Protein AF-A0A929EUH4-F1 (afdb_monomer_lite)

Secondary structure (DSSP, 8-state):
-TTHHHHHHHHHHHH-TTTSTT-HHHHHHHHHHHHHHHHHHSHHHHHHHHHHHHHHHHHHHTT--HHHHHHHHHHTTS----B-TTS-B---HHHHHHHHHHHIIIIIS---HHHHHHHHHHHHHHHHHHHHHHHHHHHHHHHHHHHHHHHHHHHHHHHHHH-

Sequence (163 aa):
MKYIKKAYRKLARKYHPDINPGNSKSAEKFQDINEAHEVLSDPEKSKQYDLLGSQLQQYQRSGGKPEEFILQCEREELIKSRIMLNGVKDLCCEDVSKLKLIRYLHEDMGLDLGAVDFVLWYRERLKMMKRQIDEMERRLRQTEQEHQAEVVALCRHLQQREG

Radius of gyration: 23.5 Å; chains: 1; bounding box: 58×35×71 Å

Foldseek 3Di:
DVVLVVVLVVLLVVLPCVVVPPPPVSVVSNVLSVVLSVQVVDPVSVVLLVVLVVVLVVCVVVVHDSLVSVVVCVVVVSDDFDQDPVRDTDSPNVSNVLSVQLCCCCPVVVDDPVVSVVVVVVVVVVVVVVVVVVVVVVVVVVVVVVVVVVVVVVVVVVVVVVD

Structure (mmCIF, N/CA/C/O backbone):
data_AF-A0A929EUH4-F1
#
_entry.id   AF-A0A929EUH4-F1
#
loop_
_atom_site.group_PDB
_atom_site.id
_atom_site.type_symbol
_atom_site.label_atom_id
_atom_site.label_alt_id
_atom_site.label_comp_id
_atom_site.label_asym_id
_atom_site.label_entity_id
_atom_site.label_seq_id
_atom_site.pdbx_PDB_ins_code
_atom_site.Cartn_x
_atom_site.Cartn_y
_atom_site.Cartn_z
_atom_site.occupancy
_atom_site.B_iso_or_equiv
_atom_site.auth_seq_id
_atom_site.auth_comp_id
_atom_site.auth_asym_id
_atom_site.auth_atom_id
_atom_site.pdbx_PDB_model_num
ATOM 1 N N . MET A 1 1 ? 10.097 4.872 -18.986 1.00 55.97 1 MET A N 1
ATOM 2 C CA . MET A 1 1 ? 10.721 3.519 -19.189 1.00 55.97 1 MET A CA 1
ATOM 3 C C . MET A 1 1 ? 12.103 3.315 -18.541 1.00 55.97 1 MET A C 1
ATOM 5 O O . MET A 1 1 ? 12.271 2.340 -17.812 1.00 55.97 1 MET A O 1
ATOM 9 N N . LYS A 1 2 ? 13.115 4.180 -18.769 1.00 61.16 2 LYS A N 1
ATOM 10 C CA . LYS A 1 2 ? 14.474 4.024 -18.177 1.00 61.16 2 LYS A CA 1
ATOM 11 C C . LYS A 1 2 ? 14.472 3.928 -16.636 1.00 61.16 2 LYS A C 1
ATOM 13 O O . LYS A 1 2 ? 15.316 3.235 -16.067 1.00 61.16 2 LYS A O 1
ATOM 18 N N . TYR A 1 3 ? 13.510 4.574 -15.979 1.00 61.44 3 TYR A N 1
ATOM 19 C CA . TYR A 1 3 ? 13.429 4.687 -14.521 1.00 61.44 3 TYR A CA 1
ATOM 20 C C . TYR A 1 3 ? 12.705 3.520 -13.841 1.00 61.44 3 TYR A C 1
ATOM 22 O O . TYR A 1 3 ? 13.167 3.083 -12.794 1.00 61.44 3 TYR A O 1
ATOM 30 N N . ILE A 1 4 ? 11.686 2.919 -14.470 1.00 65.12 4 ILE A N 1
ATOM 31 C CA . ILE A 1 4 ? 11.039 1.680 -13.984 1.00 65.12 4 ILE A CA 1
ATOM 32 C C . ILE A 1 4 ? 12.081 0.564 -13.875 1.00 65.12 4 ILE A C 1
ATOM 34 O O . ILE A 1 4 ? 12.225 -0.060 -12.830 1.00 65.12 4 ILE A O 1
ATOM 38 N N . LYS A 1 5 ? 12.926 0.414 -14.902 1.00 74.19 5 LYS A N 1
ATOM 39 C CA . LYS A 1 5 ? 14.064 -0.517 -14.882 1.00 74.19 5 LYS A CA 1
ATOM 40 C C . LYS A 1 5 ? 15.089 -0.186 -13.788 1.00 74.19 5 LYS A C 1
ATOM 42 O O . LYS A 1 5 ? 15.821 -1.071 -13.353 1.00 74.19 5 LYS A O 1
ATOM 47 N N . LYS A 1 6 ? 15.221 1.079 -13.373 1.00 74.12 6 LYS A N 1
ATOM 48 C CA . LYS A 1 6 ? 16.147 1.506 -12.304 1.00 74.12 6 LYS A CA 1
ATOM 49 C C . LYS A 1 6 ? 15.557 1.235 -10.915 1.00 74.12 6 LYS A C 1
ATOM 51 O O . LYS A 1 6 ? 16.260 0.684 -10.073 1.00 74.12 6 LYS A O 1
ATOM 56 N N . ALA A 1 7 ? 14.281 1.556 -10.708 1.00 70.50 7 ALA A N 1
ATOM 57 C CA . ALA A 1 7 ? 13.535 1.250 -9.489 1.00 70.50 7 ALA A CA 1
ATOM 58 C C . ALA A 1 7 ? 13.435 -0.266 -9.267 1.00 70.50 7 ALA A C 1
ATOM 60 O O . ALA A 1 7 ? 13.800 -0.744 -8.194 1.00 70.50 7 ALA A O 1
ATOM 61 N N . TYR A 1 8 ? 13.083 -1.020 -10.315 1.00 76.88 8 TYR A N 1
ATOM 62 C CA . TYR A 1 8 ? 13.111 -2.482 -10.330 1.00 76.88 8 TYR A CA 1
ATOM 63 C C . TYR A 1 8 ? 14.471 -3.016 -9.885 1.00 76.88 8 TYR A C 1
ATOM 65 O O . TYR A 1 8 ? 14.548 -3.730 -8.897 1.00 76.88 8 TYR A O 1
ATOM 73 N N . ARG A 1 9 ? 15.572 -2.595 -10.524 1.00 80.62 9 ARG A N 1
ATOM 74 C CA . ARG A 1 9 ? 16.925 -3.056 -10.159 1.00 80.62 9 ARG A CA 1
ATOM 75 C C . ARG A 1 9 ? 17.293 -2.770 -8.699 1.00 80.62 9 ARG A C 1
ATOM 77 O O . ARG A 1 9 ? 17.963 -3.589 -8.073 1.00 80.62 9 ARG A O 1
ATOM 84 N N . LYS A 1 10 ? 16.872 -1.625 -8.151 1.00 78.88 10 LYS A N 1
ATOM 85 C CA . LYS A 1 10 ? 17.126 -1.256 -6.750 1.00 78.88 10 LYS A CA 1
ATOM 86 C C . LYS A 1 10 ? 16.351 -2.153 -5.782 1.00 78.88 10 LYS A C 1
ATOM 88 O O . LYS A 1 10 ? 16.928 -2.654 -4.819 1.00 78.88 10 LYS A O 1
ATOM 93 N N . LEU A 1 11 ? 15.064 -2.361 -6.049 1.00 74.19 11 LEU A N 1
ATOM 94 C CA . LEU A 1 11 ? 14.185 -3.183 -5.220 1.00 74.19 11 LEU A CA 1
ATOM 95 C C . LEU A 1 11 ? 14.525 -4.674 -5.341 1.00 74.19 11 LEU A C 1
ATOM 97 O O . LEU A 1 11 ? 14.670 -5.342 -4.322 1.00 74.19 11 LEU A O 1
ATOM 101 N N . ALA A 1 12 ? 14.764 -5.161 -6.558 1.00 76.06 12 ALA A N 1
ATOM 102 C CA . ALA A 1 12 ? 15.191 -6.526 -6.836 1.00 76.06 12 ALA A CA 1
ATOM 103 C C . ALA A 1 12 ? 16.476 -6.867 -6.077 1.00 76.06 12 ALA A C 1
ATOM 105 O O . ALA A 1 12 ? 16.516 -7.887 -5.408 1.00 76.06 12 ALA A O 1
ATOM 106 N N . ARG A 1 13 ? 17.490 -5.982 -6.075 1.00 83.50 13 ARG A N 1
ATOM 107 C CA . ARG A 1 13 ? 18.683 -6.166 -5.229 1.00 83.50 13 ARG A CA 1
ATOM 108 C C . ARG A 1 13 ? 18.323 -6.229 -3.749 1.00 83.50 13 ARG A C 1
ATOM 110 O O . ARG A 1 13 ? 18.739 -7.157 -3.077 1.00 83.50 13 ARG A O 1
ATOM 117 N N . LYS A 1 14 ? 17.536 -5.281 -3.237 1.00 78.31 14 LYS A N 1
ATOM 118 C CA . LYS A 1 14 ? 17.184 -5.218 -1.808 1.00 78.31 14 LYS A CA 1
ATOM 119 C C . LYS A 1 14 ? 16.523 -6.502 -1.290 1.00 78.31 14 LYS A C 1
ATOM 121 O O . LYS A 1 14 ? 16.783 -6.885 -0.152 1.00 78.31 14 LYS A O 1
ATOM 126 N N . TYR A 1 15 ? 15.686 -7.141 -2.104 1.00 77.50 15 TYR A N 1
ATOM 127 C CA . TYR A 1 15 ? 14.915 -8.327 -1.720 1.00 77.50 15 TYR A CA 1
ATOM 128 C C . TYR A 1 15 ? 15.448 -9.639 -2.311 1.00 77.50 15 TYR A C 1
ATOM 130 O O . TYR A 1 15 ? 14.856 -10.687 -2.082 1.00 77.50 15 TYR A O 1
ATOM 138 N N . HIS A 1 16 ? 16.576 -9.604 -3.026 1.00 82.31 16 HIS A N 1
ATOM 139 C CA . HIS A 1 16 ? 17.130 -10.778 -3.696 1.00 82.31 16 HIS A CA 1
ATOM 140 C C . HIS A 1 16 ? 17.429 -11.913 -2.694 1.00 82.31 16 HIS A C 1
ATOM 142 O O . HIS A 1 16 ? 17.947 -11.623 -1.604 1.00 82.31 16 HIS A O 1
ATOM 148 N N . PRO A 1 17 ? 17.157 -13.186 -3.050 1.00 81.62 17 PRO A N 1
ATOM 149 C CA . PRO A 1 17 ? 17.389 -14.339 -2.177 1.00 81.62 17 PRO A CA 1
ATOM 150 C C . PRO A 1 17 ? 18.853 -14.483 -1.746 1.00 81.62 17 PRO A C 1
ATOM 152 O O . PRO A 1 17 ? 19.100 -14.778 -0.583 1.00 81.62 17 PRO A O 1
ATOM 155 N N . ASP A 1 18 ? 19.817 -14.176 -2.619 1.00 87.12 18 ASP A N 1
ATOM 156 C CA . ASP A 1 18 ? 21.251 -14.232 -2.276 1.00 87.12 18 ASP A CA 1
ATOM 157 C C . ASP A 1 18 ? 21.642 -13.320 -1.104 1.00 87.12 18 ASP A C 1
ATOM 159 O O . ASP A 1 18 ? 22.554 -13.637 -0.348 1.00 87.12 18 ASP A O 1
ATOM 163 N N . ILE A 1 19 ? 20.959 -12.181 -0.940 1.00 86.50 19 ILE A N 1
ATOM 164 C CA . ILE A 1 19 ? 21.237 -11.211 0.135 1.00 86.50 19 ILE A CA 1
ATOM 165 C C . ILE A 1 19 ? 20.287 -11.411 1.325 1.00 86.50 19 ILE A C 1
ATOM 167 O O . ILE A 1 19 ? 20.529 -10.889 2.409 1.00 86.50 19 ILE A O 1
ATOM 171 N N . ASN A 1 20 ? 19.201 -12.167 1.131 1.00 82.94 20 ASN A N 1
ATOM 172 C CA . ASN A 1 20 ? 18.192 -12.473 2.143 1.00 82.94 20 ASN A CA 1
ATOM 173 C C . ASN A 1 20 ? 17.904 -13.988 2.221 1.00 82.94 20 ASN A C 1
ATOM 175 O O . ASN A 1 20 ? 16.742 -14.394 2.083 1.00 82.94 20 ASN A O 1
ATOM 179 N N . PRO A 1 21 ? 18.921 -14.844 2.427 1.00 84.12 21 PRO A N 1
ATOM 180 C CA . PRO A 1 21 ? 18.725 -16.288 2.421 1.00 84.12 21 PRO A CA 1
ATOM 181 C C . PRO A 1 21 ? 17.778 -16.714 3.550 1.00 84.12 21 PRO A C 1
ATOM 183 O O . PRO A 1 21 ? 17.857 -16.216 4.672 1.00 84.12 21 PRO A O 1
ATOM 186 N N . GLY A 1 22 ? 16.846 -17.619 3.245 1.00 83.19 22 GLY A N 1
ATOM 187 C CA . GLY A 1 22 ? 15.874 -18.151 4.211 1.00 83.19 22 GLY A CA 1
ATOM 188 C C . GLY A 1 22 ? 14.761 -17.182 4.635 1.00 83.19 22 GLY A C 1
ATOM 189 O O . GLY A 1 22 ? 13.882 -17.564 5.406 1.00 83.19 22 GLY A O 1
ATOM 190 N N . ASN A 1 23 ? 14.742 -15.943 4.133 1.00 83.25 23 ASN A N 1
ATOM 191 C CA . ASN A 1 23 ? 13.693 -14.982 4.462 1.00 83.25 23 ASN A CA 1
ATOM 192 C C . ASN A 1 23 ? 12.516 -15.088 3.482 1.00 83.25 23 ASN A C 1
ATOM 194 O O . ASN A 1 23 ? 12.498 -14.440 2.433 1.00 83.25 23 ASN A O 1
ATOM 198 N N .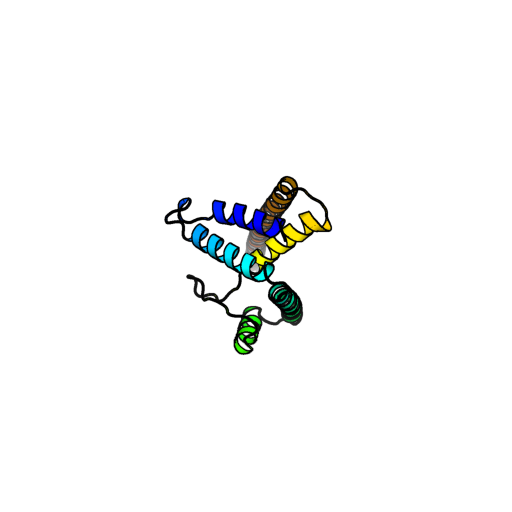 SER A 1 24 ? 11.494 -15.856 3.869 1.00 75.38 24 SER A N 1
ATOM 199 C CA . SER A 1 24 ? 10.272 -16.046 3.073 1.00 75.38 24 SER A CA 1
ATOM 200 C C .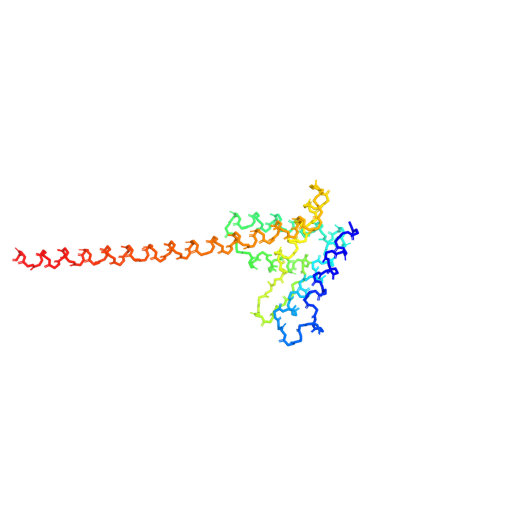 SER A 1 24 ? 9.587 -14.730 2.683 1.00 75.38 24 SER A C 1
ATOM 202 O O . SER A 1 24 ? 9.053 -14.634 1.584 1.00 75.38 24 SER A O 1
ATOM 204 N N . LYS A 1 25 ? 9.639 -13.693 3.533 1.00 70.19 25 LYS A N 1
ATOM 205 C CA . LYS A 1 25 ? 9.027 -12.382 3.242 1.00 70.19 25 LYS A CA 1
ATOM 206 C C . LYS A 1 25 ? 9.814 -11.583 2.205 1.00 70.19 25 LYS A C 1
ATOM 208 O O . LYS A 1 25 ? 9.240 -10.765 1.493 1.00 70.19 25 LYS A O 1
ATOM 213 N N . SER A 1 26 ? 11.134 -11.761 2.146 1.00 67.38 26 SER A N 1
ATOM 214 C CA . SER A 1 26 ? 11.954 -11.144 1.097 1.00 67.38 26 SER A CA 1
ATOM 215 C C . SER A 1 26 ? 11.759 -11.859 -0.237 1.00 67.38 26 SER A C 1
ATOM 217 O O . SER A 1 26 ? 11.662 -11.187 -1.257 1.00 67.38 26 SER A O 1
ATOM 219 N N . ALA A 1 27 ? 11.627 -13.189 -0.224 1.00 68.88 27 ALA A N 1
ATOM 220 C CA . ALA A 1 27 ? 11.333 -13.977 -1.420 1.00 68.88 27 ALA A CA 1
ATOM 221 C C . ALA A 1 27 ? 9.971 -13.616 -2.040 1.00 68.88 27 ALA A C 1
ATOM 223 O O . ALA A 1 27 ? 9.892 -13.406 -3.247 1.00 68.88 27 ALA A O 1
ATOM 224 N N . GLU A 1 28 ? 8.936 -13.466 -1.209 1.00 66.12 28 GLU A N 1
ATOM 225 C CA . GLU A 1 28 ? 7.602 -13.000 -1.618 1.00 66.12 28 GLU A CA 1
ATOM 226 C C . GLU A 1 28 ? 7.685 -11.623 -2.291 1.00 66.12 28 GLU A C 1
ATOM 228 O O . GLU A 1 28 ? 7.381 -11.484 -3.472 1.00 66.12 28 GLU A O 1
ATOM 233 N N . LYS A 1 29 ? 8.283 -10.640 -1.605 1.00 64.81 29 LYS A N 1
ATOM 234 C CA . LYS A 1 29 ? 8.476 -9.291 -2.162 1.00 64.81 29 LYS A CA 1
ATOM 235 C C . LYS A 1 29 ? 9.271 -9.282 -3.460 1.00 64.81 29 LYS A C 1
ATOM 237 O O . LYS A 1 29 ? 9.000 -8.473 -4.340 1.00 64.81 29 LYS A O 1
ATOM 242 N N . PHE A 1 30 ? 10.291 -10.130 -3.578 1.00 70.88 30 PHE A N 1
ATOM 243 C CA . PHE A 1 30 ? 11.081 -10.238 -4.800 1.00 70.88 30 PHE A CA 1
ATOM 244 C C . PHE A 1 30 ? 10.232 -10.725 -5.979 1.00 70.88 30 PHE A C 1
ATOM 246 O O . PHE A 1 30 ? 10.353 -10.192 -7.082 1.00 70.88 30 PHE A O 1
ATOM 253 N N . GLN A 1 31 ? 9.349 -11.694 -5.737 1.00 64.00 31 GLN A N 1
ATOM 254 C CA . GLN A 1 31 ? 8.403 -12.181 -6.732 1.00 64.00 31 GLN A CA 1
ATOM 255 C C . GLN A 1 31 ? 7.407 -11.082 -7.141 1.00 64.00 31 GLN A C 1
ATOM 257 O O . GLN A 1 31 ? 7.247 -10.847 -8.339 1.00 64.00 31 GLN A O 1
ATOM 262 N N . ASP A 1 32 ? 6.852 -10.343 -6.176 1.00 62.22 32 ASP A N 1
ATOM 263 C CA . ASP A 1 32 ? 5.924 -9.230 -6.436 1.00 62.22 32 ASP A CA 1
ATOM 264 C C . ASP A 1 32 ? 6.575 -8.123 -7.285 1.00 62.22 32 ASP A C 1
ATOM 266 O O . ASP A 1 32 ? 5.980 -7.579 -8.217 1.00 62.22 32 ASP A O 1
ATOM 270 N N . ILE A 1 33 ? 7.842 -7.799 -7.001 1.00 66.12 33 ILE A N 1
ATOM 271 C CA . ILE A 1 33 ? 8.619 -6.801 -7.752 1.00 66.12 33 ILE A CA 1
ATOM 272 C C . ILE A 1 33 ? 8.842 -7.237 -9.207 1.00 66.12 33 ILE A C 1
ATOM 274 O O . ILE A 1 33 ? 8.805 -6.389 -10.106 1.00 66.12 33 ILE A O 1
ATOM 278 N N . ASN A 1 34 ? 9.086 -8.529 -9.447 1.00 64.12 34 ASN A N 1
ATOM 279 C CA . ASN A 1 34 ? 9.258 -9.074 -10.796 1.00 64.12 34 ASN A CA 1
ATOM 280 C C . ASN A 1 34 ? 7.956 -8.985 -11.594 1.00 64.12 34 ASN A C 1
ATOM 282 O O . ASN A 1 34 ? 7.961 -8.466 -12.709 1.00 64.12 34 ASN A O 1
ATOM 286 N N . GLU A 1 35 ? 6.845 -9.412 -11.002 1.00 60.12 35 GLU A N 1
ATOM 287 C CA . GLU A 1 35 ? 5.528 -9.392 -11.641 1.00 60.12 35 GLU A CA 1
ATOM 288 C C . GLU A 1 35 ? 5.069 -7.962 -11.951 1.00 60.12 35 GLU A C 1
ATOM 290 O O . GLU A 1 35 ? 4.648 -7.647 -13.067 1.00 60.12 35 GLU A O 1
ATOM 295 N N . ALA A 1 36 ? 5.260 -7.040 -11.007 1.00 65.25 36 ALA A N 1
ATOM 296 C CA . ALA A 1 36 ? 4.928 -5.641 -11.222 1.00 65.25 36 ALA A CA 1
ATOM 297 C C . ALA A 1 36 ? 5.810 -4.994 -12.312 1.00 65.25 36 ALA A C 1
ATOM 299 O O . ALA A 1 36 ? 5.338 -4.138 -13.066 1.00 65.25 36 ALA A O 1
ATOM 300 N N . HIS A 1 37 ? 7.074 -5.412 -12.454 1.00 71.00 37 HIS A N 1
ATOM 301 C CA . HIS A 1 37 ? 7.919 -4.991 -13.573 1.00 71.00 37 HIS A CA 1
ATOM 302 C C . HIS A 1 37 ? 7.435 -5.569 -14.907 1.00 71.00 37 HIS A C 1
ATOM 304 O O . HIS A 1 37 ? 7.408 -4.826 -15.884 1.00 71.00 37 HIS A O 1
ATOM 310 N N . GLU A 1 38 ? 7.021 -6.837 -14.966 1.00 65.62 38 GLU A N 1
ATOM 311 C CA . GLU A 1 38 ? 6.445 -7.439 -16.176 1.00 65.62 38 GLU A CA 1
ATOM 312 C C . GLU A 1 38 ? 5.204 -6.677 -16.656 1.00 65.62 38 GLU A C 1
ATOM 314 O O . GLU A 1 38 ? 5.166 -6.247 -17.811 1.00 65.62 38 GLU A O 1
ATOM 319 N N . VAL A 1 39 ? 4.245 -6.413 -15.761 1.00 61.38 39 VAL A N 1
ATOM 320 C CA . VAL A 1 39 ? 3.012 -5.668 -16.076 1.00 61.38 39 VAL A CA 1
ATOM 321 C C . VAL A 1 39 ? 3.309 -4.244 -16.542 1.00 61.38 39 VAL A C 1
ATOM 323 O O . VAL A 1 39 ? 2.704 -3.765 -17.496 1.00 61.38 39 VAL A O 1
ATOM 326 N N . LEU A 1 40 ? 4.245 -3.547 -15.893 1.00 65.94 40 LEU A N 1
ATOM 327 C CA . LEU A 1 40 ? 4.559 -2.157 -16.235 1.00 65.94 40 LEU A CA 1
ATOM 328 C C . LEU A 1 40 ? 5.504 -2.021 -17.427 1.00 65.94 40 LEU A C 1
ATOM 330 O O . LEU A 1 40 ? 5.576 -0.945 -18.022 1.00 65.94 40 LEU A O 1
ATOM 334 N N . SER A 1 41 ? 6.258 -3.074 -17.751 1.00 67.75 41 SER A N 1
ATOM 335 C CA . SER A 1 41 ? 7.142 -3.107 -18.916 1.00 67.75 41 SER A CA 1
ATOM 336 C C . SER A 1 41 ? 6.379 -3.210 -20.236 1.00 67.75 41 SER A C 1
ATOM 338 O O . SER A 1 41 ? 6.891 -2.759 -21.261 1.00 67.75 41 SER A O 1
ATOM 340 N N . ASP A 1 42 ? 5.154 -3.731 -20.191 1.00 68.19 42 ASP A N 1
ATOM 341 C CA . ASP A 1 42 ? 4.270 -3.915 -21.334 1.00 68.19 42 ASP A CA 1
ATOM 342 C C . ASP A 1 42 ? 3.135 -2.864 -21.315 1.00 68.19 42 ASP A C 1
ATOM 344 O O . ASP A 1 42 ? 2.312 -2.847 -20.394 1.00 68.19 42 ASP A O 1
ATOM 348 N N . PRO A 1 43 ? 3.072 -1.955 -22.308 1.00 68.56 43 PRO A N 1
ATOM 349 C CA . PRO A 1 43 ? 2.046 -0.916 -22.371 1.00 68.56 43 PRO A CA 1
ATOM 350 C C . PRO A 1 43 ? 0.611 -1.451 -22.420 1.00 68.56 43 PRO A C 1
ATOM 352 O O . PRO A 1 43 ? -0.289 -0.788 -21.902 1.00 68.56 43 PRO A O 1
ATOM 355 N N . GLU A 1 44 ? 0.377 -2.612 -23.038 1.00 64.69 44 GLU A N 1
ATOM 356 C CA . GLU A 1 44 ? -0.959 -3.208 -23.128 1.00 64.69 44 GLU A CA 1
ATOM 357 C C . GLU A 1 44 ? -1.372 -3.803 -21.785 1.00 64.69 44 GLU A C 1
ATOM 359 O O . GLU A 1 44 ? -2.453 -3.485 -21.283 1.00 64.69 44 GLU A O 1
ATOM 364 N N . LYS A 1 45 ? -0.472 -4.549 -21.132 1.00 60.69 45 LYS A N 1
ATOM 365 C CA . LYS A 1 45 ? -0.719 -5.090 -19.784 1.00 60.69 45 LYS A CA 1
ATOM 366 C C . LYS A 1 45 ? -0.901 -3.987 -18.747 1.00 60.69 45 LYS A C 1
ATOM 368 O O . LYS A 1 45 ? -1.788 -4.082 -17.903 1.00 60.69 45 LYS A O 1
ATOM 373 N N . SER A 1 46 ? -0.123 -2.904 -18.828 1.00 66.12 46 SER A N 1
ATOM 374 C CA . SER A 1 46 ? -0.294 -1.744 -17.946 1.00 66.12 46 SER A CA 1
ATOM 375 C C . SER A 1 46 ? -1.688 -1.133 -18.091 1.00 66.12 46 SER A C 1
ATOM 377 O O . SER A 1 46 ? -2.312 -0.824 -17.077 1.00 66.12 46 SER A O 1
ATOM 379 N N . LYS A 1 47 ? -2.182 -0.973 -19.328 1.00 63.12 47 LYS A N 1
ATOM 380 C CA . LYS A 1 47 ? -3.518 -0.420 -19.607 1.00 63.12 47 LYS A CA 1
ATOM 381 C C . LYS A 1 47 ? -4.640 -1.345 -19.145 1.00 63.12 47 LYS A C 1
ATOM 383 O O . LYS A 1 47 ? -5.600 -0.870 -18.547 1.00 63.12 47 LYS A O 1
ATOM 388 N N . GLN A 1 48 ? -4.522 -2.647 -19.397 1.00 59.59 48 GLN A N 1
ATOM 389 C CA . GLN A 1 48 ? -5.490 -3.639 -18.919 1.00 59.59 48 GLN A CA 1
ATOM 390 C C . GLN A 1 48 ? -5.565 -3.637 -17.392 1.00 59.59 48 GLN A C 1
ATOM 392 O O . GLN A 1 48 ? -6.652 -3.609 -16.823 1.00 59.59 48 GLN A O 1
ATOM 397 N N . TYR A 1 49 ? -4.415 -3.559 -16.724 1.00 58.91 49 TYR A N 1
ATOM 398 C CA . TYR A 1 49 ? -4.355 -3.443 -15.275 1.00 58.91 49 TYR A CA 1
ATOM 399 C C . TYR A 1 49 ? -4.982 -2.131 -14.769 1.00 58.91 49 TYR A C 1
ATOM 401 O O . TYR A 1 49 ? -5.684 -2.130 -13.761 1.00 58.91 49 TYR A O 1
ATOM 409 N N . ASP A 1 50 ? -4.721 -0.995 -15.430 1.00 59.62 50 ASP A N 1
ATOM 410 C CA . ASP A 1 50 ? -5.364 0.289 -15.103 1.00 59.62 50 ASP A CA 1
ATOM 411 C C . ASP A 1 50 ? -6.896 0.179 -15.177 1.00 59.62 50 ASP A C 1
ATOM 413 O O . ASP A 1 50 ? -7.591 0.588 -14.245 1.00 59.62 50 ASP A O 1
ATOM 417 N N . LEU A 1 51 ? -7.409 -0.443 -16.242 1.00 61.97 51 LEU A N 1
ATOM 418 C CA . LEU A 1 51 ? -8.838 -0.664 -16.449 1.00 61.97 51 LEU A CA 1
ATOM 419 C C . LEU A 1 51 ? -9.444 -1.576 -15.371 1.00 61.97 51 LEU A C 1
ATOM 421 O O . LEU A 1 51 ? -10.461 -1.224 -14.774 1.00 61.97 51 LEU A O 1
ATOM 425 N N . LEU A 1 52 ? -8.791 -2.702 -15.074 1.00 63.62 52 LEU A N 1
ATOM 426 C CA . LEU A 1 52 ? -9.195 -3.637 -14.018 1.00 63.62 52 LEU A CA 1
ATOM 427 C C . LEU A 1 52 ? -9.212 -2.966 -12.639 1.00 63.62 52 LEU A C 1
ATOM 429 O O . LEU A 1 52 ? -10.136 -3.181 -11.860 1.00 63.62 52 LEU A O 1
ATOM 433 N N . GLY A 1 53 ? -8.235 -2.103 -12.344 1.00 62.31 53 GLY A N 1
ATOM 434 C CA . GLY A 1 53 ? -8.191 -1.343 -11.093 1.00 62.31 53 GLY A CA 1
ATOM 435 C C . GLY A 1 53 ? -9.363 -0.368 -10.946 1.00 62.31 53 GLY A C 1
ATOM 436 O O . GLY A 1 53 ? -9.962 -0.277 -9.872 1.00 62.31 53 GLY A O 1
ATOM 437 N N . SER A 1 54 ? -9.731 0.334 -12.022 1.00 65.88 54 SER A N 1
ATOM 438 C CA . SER A 1 54 ? -10.916 1.203 -12.035 1.00 65.88 54 SER A CA 1
ATOM 439 C C . SER A 1 54 ? -12.218 0.413 -11.873 1.00 65.88 54 SER A C 1
ATOM 441 O O . SER A 1 54 ? -13.099 0.837 -11.124 1.00 65.88 54 SER A O 1
ATOM 443 N N . GLN A 1 55 ? -12.325 -0.750 -12.520 1.00 66.06 55 GLN A N 1
ATOM 444 C CA . GLN A 1 55 ? -13.488 -1.634 -12.411 1.00 66.06 55 GLN A CA 1
ATOM 445 C C . GLN A 1 55 ? -13.623 -2.242 -11.012 1.00 66.06 55 GLN A C 1
ATOM 447 O O . GLN A 1 55 ? -14.713 -2.211 -10.448 1.00 66.06 55 GLN A O 1
ATOM 452 N N . LEU A 1 56 ? -12.525 -2.697 -10.401 1.00 64.44 56 LEU A N 1
ATOM 453 C CA . LEU A 1 56 ? -12.519 -3.194 -9.024 1.00 64.44 56 LEU A CA 1
ATOM 454 C C . LEU A 1 56 ? -12.965 -2.107 -8.040 1.00 64.44 56 LEU A C 1
ATOM 456 O O . LEU A 1 56 ? -13.786 -2.357 -7.160 1.00 64.44 56 LEU A O 1
ATOM 460 N N . GLN A 1 57 ? -12.468 -0.878 -8.203 1.00 63.69 57 GLN A N 1
ATOM 461 C CA . GLN A 1 57 ? -12.872 0.245 -7.357 1.00 63.69 57 GLN A CA 1
ATOM 462 C C . GLN A 1 57 ? -14.367 0.566 -7.508 1.00 63.69 57 GLN A C 1
ATOM 464 O O . GLN A 1 57 ? -15.034 0.900 -6.527 1.00 63.69 57 GLN A O 1
ATOM 469 N N . GLN A 1 58 ? -14.907 0.458 -8.723 1.00 70.00 58 GLN A N 1
ATOM 470 C CA . GLN A 1 58 ? -16.336 0.615 -8.978 1.00 70.00 58 GLN A CA 1
ATOM 471 C C . GLN A 1 58 ? -17.148 -0.533 -8.358 1.00 70.00 58 GLN A C 1
ATOM 473 O O . GLN A 1 58 ? -18.150 -0.266 -7.698 1.00 70.00 58 GLN A O 1
ATOM 478 N N . TYR A 1 59 ? -16.673 -1.774 -8.484 1.00 68.44 59 TYR A N 1
ATOM 479 C CA . TYR A 1 59 ? -17.295 -2.974 -7.923 1.00 68.44 59 TYR A CA 1
ATOM 480 C C . TYR A 1 59 ? -17.369 -2.929 -6.388 1.00 68.44 59 TYR A C 1
ATOM 482 O O . TYR A 1 59 ? -18.413 -3.203 -5.791 1.00 68.44 59 TYR A O 1
ATOM 490 N N . GLN A 1 60 ? -16.293 -2.480 -5.740 1.00 63.44 60 GLN A N 1
ATOM 491 C CA . GLN A 1 60 ? -16.247 -2.255 -4.293 1.00 63.44 60 GLN A CA 1
ATOM 492 C C . GLN A 1 60 ? -17.215 -1.151 -3.850 1.00 63.44 60 GLN A C 1
ATOM 494 O O . GLN A 1 60 ? -17.881 -1.284 -2.825 1.00 63.44 60 GLN A O 1
ATOM 499 N N . ARG A 1 61 ? -17.342 -0.066 -4.628 1.00 71.00 61 ARG A N 1
ATOM 500 C CA . ARG A 1 61 ? -18.312 1.010 -4.348 1.00 71.00 61 ARG A CA 1
ATOM 501 C C . ARG A 1 61 ? -19.763 0.544 -4.461 1.00 71.00 61 ARG A C 1
ATOM 503 O O . ARG A 1 61 ? -20.609 1.077 -3.754 1.00 71.00 61 ARG A O 1
ATOM 510 N N . SER A 1 62 ? -20.043 -0.453 -5.299 1.00 79.69 62 SER A N 1
ATOM 511 C CA . SER A 1 62 ? -21.348 -1.124 -5.368 1.00 79.69 62 SER A CA 1
ATOM 512 C C . SER A 1 62 ? -21.563 -2.192 -4.285 1.00 79.69 62 SER A C 1
ATOM 514 O O . SER A 1 62 ? -22.574 -2.885 -4.315 1.00 79.69 62 SER A O 1
ATOM 516 N N . GLY A 1 63 ? -20.647 -2.322 -3.316 1.00 78.50 63 GLY A N 1
ATOM 517 C CA . GLY A 1 63 ? -20.753 -3.275 -2.205 1.00 78.50 63 GLY A CA 1
ATOM 518 C C . GLY A 1 63 ? -20.268 -4.690 -2.529 1.00 78.50 63 GLY A C 1
ATOM 519 O O . GLY A 1 63 ? -20.475 -5.601 -1.730 1.00 78.50 63 GLY A O 1
ATOM 520 N N . GLY A 1 64 ? -19.631 -4.888 -3.684 1.00 74.00 64 GLY A N 1
ATOM 521 C CA . GLY A 1 64 ? -19.101 -6.179 -4.106 1.00 74.00 64 GLY A CA 1
ATOM 522 C C . GLY A 1 64 ? -17.814 -6.560 -3.372 1.00 74.00 64 GLY A C 1
ATOM 523 O O . GLY A 1 64 ? -16.988 -5.703 -3.039 1.00 74.00 64 GLY A O 1
ATOM 524 N N . LYS A 1 65 ? -17.628 -7.862 -3.127 1.00 73.50 65 LYS A N 1
ATOM 525 C CA . LYS A 1 65 ? -16.427 -8.389 -2.471 1.00 73.50 65 LYS A CA 1
ATOM 526 C C . LYS A 1 65 ? -15.248 -8.466 -3.450 1.00 73.50 65 LYS A C 1
ATOM 528 O O . LYS A 1 65 ? -15.399 -9.071 -4.511 1.00 73.50 65 LYS A O 1
ATOM 533 N N . PRO A 1 66 ? -14.074 -7.900 -3.123 1.00 57.62 66 PRO A N 1
ATOM 534 C CA . PRO A 1 66 ? -12.910 -7.899 -4.014 1.00 57.62 66 PRO A CA 1
ATOM 535 C C . PRO A 1 66 ? -12.524 -9.296 -4.520 1.00 57.62 66 PRO A C 1
ATOM 537 O O . PRO A 1 66 ? -12.139 -9.450 -5.676 1.00 57.62 66 PRO A O 1
ATOM 540 N N . GLU A 1 67 ? -12.692 -10.316 -3.678 1.00 62.22 67 GLU A N 1
ATOM 541 C CA . GLU A 1 67 ? -12.353 -11.707 -3.980 1.00 62.22 67 GLU A CA 1
ATOM 542 C C . GLU A 1 67 ? -13.229 -12.291 -5.102 1.00 62.22 67 GLU A C 1
ATOM 544 O O . GLU A 1 67 ? -12.746 -13.053 -5.938 1.00 62.22 67 GLU A O 1
ATOM 549 N N . GLU A 1 68 ? -14.507 -11.906 -5.161 1.00 67.62 68 GLU A N 1
ATOM 550 C CA . GLU A 1 68 ? -15.449 -12.358 -6.195 1.00 67.62 68 GLU A CA 1
ATOM 551 C C . GLU A 1 68 ? -15.133 -11.731 -7.556 1.00 67.62 68 GLU A C 1
ATOM 553 O O . GLU A 1 68 ? -15.188 -12.413 -8.579 1.00 67.62 68 GLU A O 1
ATOM 558 N N . PHE A 1 69 ? -14.735 -10.455 -7.563 1.00 67.12 69 PHE A N 1
ATOM 559 C CA . PHE A 1 69 ? -14.320 -9.755 -8.778 1.00 67.12 69 PHE A CA 1
ATOM 560 C C . PHE A 1 69 ? -13.054 -10.376 -9.377 1.00 67.12 69 PHE A C 1
ATOM 562 O O . PHE A 1 69 ? -12.989 -10.630 -10.576 1.00 67.12 69 PHE A O 1
ATOM 569 N N . ILE A 1 70 ? -12.066 -10.692 -8.536 1.00 60.81 70 ILE A N 1
ATOM 570 C CA . ILE A 1 70 ? -10.813 -11.328 -8.968 1.00 60.81 70 ILE A CA 1
ATOM 571 C C . ILE A 1 70 ? -11.089 -12.717 -9.569 1.00 60.81 70 ILE A C 1
ATOM 573 O O . ILE A 1 70 ? -10.602 -13.023 -10.657 1.00 60.81 70 ILE A O 1
ATOM 577 N N . LEU A 1 71 ? -11.937 -13.528 -8.926 1.00 65.00 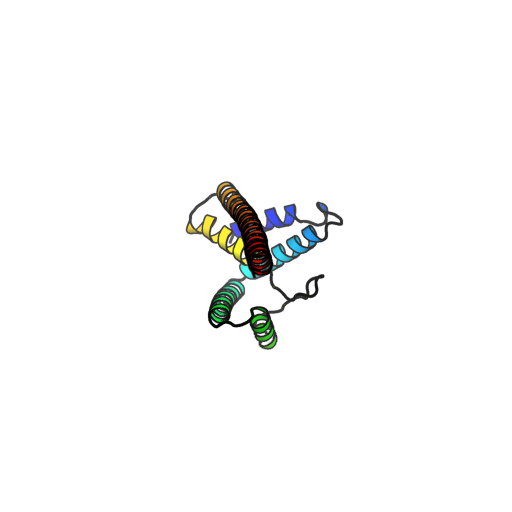71 LEU A N 1
ATOM 578 C CA . LEU A 1 71 ? -12.370 -14.833 -9.448 1.00 65.00 71 LEU A CA 1
ATOM 579 C C . LEU A 1 71 ? -13.101 -14.725 -10.794 1.00 65.00 71 LEU A C 1
ATOM 581 O O . LEU A 1 71 ? -12.940 -15.592 -11.658 1.00 65.00 71 LEU A O 1
ATOM 585 N N . GLN A 1 72 ? -13.904 -13.677 -10.976 1.00 65.75 72 GLN A N 1
ATOM 586 C CA . GLN A 1 72 ? -14.574 -13.405 -12.243 1.00 65.75 72 GLN A CA 1
ATOM 587 C C . GLN A 1 72 ? -13.564 -13.045 -13.342 1.00 65.75 72 GLN A C 1
ATOM 589 O O . GLN A 1 72 ? -13.596 -13.646 -14.414 1.00 65.75 72 GLN A O 1
ATOM 594 N N . CYS A 1 73 ? -12.623 -12.141 -13.065 1.00 59.38 73 CYS A N 1
ATOM 595 C CA . CYS A 1 73 ? -11.593 -11.753 -14.029 1.00 59.38 73 CYS A CA 1
ATOM 596 C C . CYS A 1 73 ? -10.671 -12.922 -14.418 1.00 59.38 73 CYS A C 1
ATOM 598 O O . CYS A 1 73 ? -10.216 -12.989 -15.557 1.00 59.38 73 CYS A O 1
ATOM 600 N N . GLU A 1 74 ? -10.411 -13.867 -13.510 1.00 57.31 74 GLU A N 1
ATOM 601 C CA . GLU A 1 74 ? -9.680 -15.103 -13.823 1.00 57.31 74 GLU A CA 1
ATOM 602 C C . GLU A 1 74 ? -10.457 -16.042 -14.748 1.00 57.31 74 GLU A C 1
ATOM 604 O O . GLU A 1 74 ? -9.874 -16.631 -15.657 1.00 57.31 74 GLU A O 1
ATOM 609 N N . ARG A 1 75 ? -11.771 -16.195 -14.529 1.00 65.06 75 ARG A N 1
ATOM 610 C CA . ARG A 1 75 ? -12.645 -17.006 -15.395 1.00 65.06 75 ARG A CA 1
ATOM 611 C C . ARG A 1 75 ? -12.718 -16.464 -16.817 1.00 65.06 75 ARG A C 1
ATOM 613 O O . ARG A 1 75 ? -12.867 -17.242 -17.752 1.00 65.06 75 ARG A O 1
ATOM 620 N N . GLU A 1 76 ? -12.626 -15.148 -16.956 1.00 65.19 76 GLU A N 1
ATOM 621 C CA . GLU A 1 76 ? -12.615 -14.438 -18.235 1.00 65.19 76 GLU A CA 1
ATOM 622 C C . GLU A 1 76 ? -11.197 -14.334 -18.838 1.00 65.19 76 GLU A C 1
ATOM 624 O O . GLU A 1 76 ? -11.002 -13.655 -19.842 1.00 65.19 76 GLU A O 1
ATOM 629 N N . GLU A 1 77 ? -10.204 -15.001 -18.231 1.00 57.78 77 GLU A N 1
ATOM 630 C CA . GLU A 1 77 ? -8.785 -14.997 -18.622 1.00 57.78 77 GLU A CA 1
ATOM 631 C C . GLU A 1 77 ? -8.141 -13.599 -18.698 1.00 57.78 77 GLU A C 1
ATOM 633 O O . GLU A 1 77 ? -7.078 -13.416 -19.295 1.00 57.78 77 GLU A O 1
ATOM 638 N N . LEU A 1 78 ? -8.743 -12.602 -18.044 1.00 52.19 78 LEU A N 1
ATOM 639 C CA . LEU A 1 78 ? -8.252 -11.223 -18.010 1.00 52.19 78 LEU A CA 1
ATOM 640 C C . LEU A 1 78 ? -7.016 -11.076 -17.109 1.00 52.19 78 LEU A C 1
ATOM 642 O O . LEU A 1 78 ? -6.226 -10.149 -17.283 1.00 52.19 78 LEU A O 1
ATOM 646 N N . ILE A 1 79 ? -6.842 -11.998 -16.156 1.00 54.34 79 ILE A N 1
ATOM 647 C CA . ILE A 1 79 ? -5.688 -12.111 -15.256 1.00 54.34 79 ILE A CA 1
ATOM 648 C C . ILE A 1 79 ? -5.364 -13.586 -14.979 1.00 54.34 79 ILE A C 1
ATOM 650 O O . ILE A 1 79 ? -6.252 -14.434 -14.934 1.00 54.34 79 ILE A O 1
ATOM 654 N N . LYS A 1 80 ? -4.084 -13.898 -14.738 1.00 50.22 80 LYS A N 1
ATOM 655 C CA . LYS A 1 80 ? -3.648 -15.190 -14.182 1.00 50.22 80 LYS A CA 1
ATOM 656 C C . LYS A 1 80 ? -3.170 -14.961 -12.756 1.00 50.22 80 LYS A C 1
ATOM 658 O O . LYS A 1 80 ? -2.041 -14.520 -12.571 1.00 50.22 80 LYS A O 1
ATOM 663 N N . SER A 1 81 ? -4.003 -15.245 -11.759 1.00 45.53 81 SER A N 1
ATOM 664 C CA . SER A 1 81 ? -3.531 -15.220 -10.374 1.00 45.53 81 SER A CA 1
ATOM 665 C C . SER A 1 81 ? -2.670 -16.443 -10.066 1.00 45.53 81 SER A C 1
ATOM 667 O O . SER A 1 81 ? -2.882 -17.545 -10.588 1.00 45.53 81 SER A O 1
ATOM 669 N N . ARG A 1 82 ? -1.695 -16.258 -9.176 1.00 45.31 82 ARG A N 1
ATOM 670 C CA . ARG A 1 82 ? -1.007 -17.350 -8.492 1.00 45.31 82 ARG A CA 1
ATOM 671 C C . ARG A 1 82 ? -1.553 -17.448 -7.068 1.00 45.31 82 ARG A C 1
ATOM 673 O O . ARG A 1 82 ? -1.808 -16.440 -6.419 1.00 45.31 82 ARG A O 1
ATOM 680 N N . ILE A 1 83 ? -1.702 -18.676 -6.579 1.00 40.31 83 ILE A N 1
ATOM 681 C CA . ILE A 1 83 ? -1.955 -18.945 -5.161 1.00 40.31 83 ILE A CA 1
ATOM 682 C C . ILE A 1 83 ? -0.647 -18.670 -4.406 1.00 40.31 83 ILE A C 1
ATOM 684 O O . ILE A 1 83 ? 0.355 -19.352 -4.635 1.00 40.31 83 ILE A O 1
ATOM 688 N N . MET A 1 84 ? -0.643 -17.659 -3.539 1.00 38.38 84 MET A N 1
ATOM 689 C CA . MET A 1 84 ? 0.462 -17.392 -2.613 1.00 38.38 84 MET A CA 1
ATOM 690 C C . MET A 1 84 ? 0.565 -18.515 -1.561 1.00 38.38 84 MET A C 1
ATOM 692 O O . MET A 1 84 ? -0.393 -19.252 -1.333 1.00 38.38 84 MET A O 1
ATOM 696 N N . LEU A 1 85 ? 1.704 -18.643 -0.865 1.00 32.31 85 LEU A N 1
ATOM 697 C CA . LEU A 1 85 ? 1.928 -19.657 0.193 1.00 32.31 85 LEU A CA 1
ATOM 698 C C . LEU A 1 85 ? 0.878 -19.627 1.329 1.00 32.31 85 LEU A C 1
ATOM 700 O O . LEU A 1 85 ? 0.764 -20.591 2.082 1.00 32.31 85 LEU A O 1
ATOM 704 N N . ASN A 1 86 ? 0.106 -18.543 1.445 1.00 34.31 86 ASN A N 1
ATOM 705 C CA . ASN A 1 86 ? -0.990 -18.364 2.401 1.00 34.31 86 ASN A CA 1
ATOM 706 C C . ASN A 1 86 ? -2.387 -18.735 1.848 1.00 34.31 86 ASN A C 1
ATOM 708 O O . ASN A 1 86 ? -3.379 -18.549 2.548 1.00 34.31 86 ASN A O 1
ATOM 712 N N . GLY A 1 87 ? -2.486 -19.247 0.616 1.00 35.62 87 GLY A N 1
ATOM 713 C CA . GLY A 1 87 ? -3.744 -19.697 0.012 1.00 35.62 87 GLY A CA 1
ATOM 714 C C . GLY A 1 87 ? -4.611 -18.596 -0.608 1.00 35.62 87 GLY A C 1
ATOM 715 O O . GLY A 1 87 ? -5.662 -18.913 -1.163 1.00 35.62 87 GLY A O 1
ATOM 716 N N . VAL A 1 88 ? -4.192 -17.328 -0.561 1.00 37.31 88 VAL A N 1
ATOM 717 C CA . VAL A 1 88 ? -4.924 -16.216 -1.187 1.00 37.31 88 VAL A CA 1
ATOM 718 C C . VAL A 1 88 ? -4.419 -16.025 -2.620 1.00 37.31 88 VAL A C 1
ATOM 720 O O . VAL A 1 88 ? -3.213 -15.946 -2.863 1.00 37.31 88 VAL A O 1
ATOM 723 N N . LYS A 1 89 ? -5.345 -16.001 -3.584 1.00 40.50 89 LYS A N 1
ATOM 724 C CA . LYS A 1 89 ? -5.078 -15.600 -4.970 1.00 40.50 89 LYS A CA 1
ATOM 725 C C . LYS A 1 89 ? -5.011 -14.079 -5.013 1.00 40.50 89 LYS A C 1
ATOM 727 O O . LYS A 1 89 ? -6.034 -13.443 -4.787 1.00 40.50 89 LYS A O 1
ATOM 732 N N . ASP A 1 90 ? -3.842 -13.507 -5.284 1.00 41.84 90 ASP A N 1
ATOM 733 C CA . ASP A 1 90 ? -3.740 -12.062 -5.494 1.00 41.84 90 ASP A CA 1
ATOM 734 C C . ASP A 1 90 ? -2.573 -11.714 -6.429 1.00 41.84 90 ASP A C 1
ATOM 736 O O . ASP A 1 90 ? -1.503 -12.316 -6.349 1.00 41.84 90 ASP A O 1
ATOM 740 N N . LEU A 1 91 ? -2.779 -10.727 -7.304 1.00 49.09 91 LEU A N 1
ATOM 741 C CA . LEU A 1 91 ? -1.695 -9.857 -7.763 1.00 49.09 91 LEU A CA 1
ATOM 742 C C . LEU A 1 91 ? -1.590 -8.795 -6.675 1.00 49.09 91 LEU A C 1
ATOM 744 O O . LEU A 1 91 ? -2.584 -8.109 -6.449 1.00 49.09 91 LEU A O 1
ATOM 748 N N . CYS A 1 92 ? -0.445 -8.608 -6.011 1.00 48.69 92 CYS A N 1
ATOM 749 C CA . CYS A 1 92 ? -0.363 -7.594 -4.957 1.00 48.69 92 CYS A CA 1
ATOM 750 C C . CYS A 1 92 ? -0.573 -6.195 -5.559 1.00 48.69 92 CYS A C 1
ATOM 752 O O . CYS A 1 92 ? 0.345 -5.536 -6.065 1.00 48.69 92 CYS A O 1
ATOM 754 N N . CYS A 1 93 ? -1.820 -5.725 -5.520 1.00 50.06 93 CYS A N 1
ATOM 755 C CA . CYS A 1 93 ? -2.228 -4.492 -6.168 1.00 50.06 93 CYS A CA 1
ATOM 756 C C . CYS A 1 93 ? -1.514 -3.267 -5.601 1.00 50.06 93 CYS A C 1
ATOM 758 O O . CYS A 1 93 ? -1.374 -2.236 -6.270 1.00 50.06 93 CYS A O 1
ATOM 760 N N . GLU A 1 94 ? -0.995 -3.409 -4.387 1.00 51.81 94 GLU A N 1
ATOM 761 C CA . GLU A 1 94 ? -0.176 -2.427 -3.711 1.00 51.81 94 GLU A CA 1
ATOM 762 C C . GLU A 1 94 ? 1.188 -2.245 -4.372 1.00 51.81 94 GLU A C 1
ATOM 764 O O . GLU A 1 94 ? 1.663 -1.113 -4.418 1.00 51.81 94 GLU A O 1
ATOM 769 N N . ASP A 1 95 ? 1.815 -3.286 -4.919 1.00 54.94 95 ASP A N 1
ATOM 770 C CA . ASP A 1 95 ? 3.159 -3.182 -5.498 1.00 54.94 95 ASP A CA 1
ATOM 771 C C . ASP A 1 95 ? 3.138 -2.592 -6.907 1.00 54.94 95 ASP A C 1
ATOM 773 O O . ASP A 1 95 ? 3.928 -1.691 -7.216 1.00 54.94 95 ASP A O 1
ATOM 777 N N . VAL A 1 96 ? 2.137 -2.952 -7.716 1.00 56.31 96 VAL A N 1
ATOM 778 C CA . VAL A 1 96 ? 1.863 -2.258 -8.984 1.00 56.31 96 VAL A CA 1
ATOM 779 C C . VAL A 1 96 ? 1.487 -0.796 -8.724 1.00 56.31 96 VAL A C 1
ATOM 781 O O . VAL A 1 96 ? 1.992 0.106 -9.395 1.00 56.31 96 VAL A O 1
ATOM 784 N N . SER A 1 97 ? 0.672 -0.521 -7.700 1.00 61.69 97 SER A N 1
ATOM 785 C CA . SER A 1 97 ? 0.327 0.851 -7.300 1.00 61.69 97 SER A CA 1
ATOM 786 C C . SER A 1 97 ? 1.530 1.640 -6.774 1.00 61.69 97 SER A C 1
ATOM 788 O O . SER A 1 97 ? 1.640 2.838 -7.041 1.00 61.69 97 SER A O 1
ATOM 790 N N . LYS A 1 98 ? 2.461 1.000 -6.054 1.00 64.62 98 LYS A N 1
ATOM 791 C CA . LYS A 1 98 ? 3.719 1.620 -5.603 1.00 64.62 98 LYS A CA 1
ATOM 792 C C . LYS A 1 98 ? 4.601 1.984 -6.790 1.00 64.62 98 LYS A C 1
ATOM 794 O O . LYS A 1 98 ? 5.097 3.106 -6.837 1.00 64.62 98 LYS A O 1
ATOM 799 N N . LEU A 1 99 ? 4.769 1.089 -7.762 1.00 65.31 99 LEU A N 1
ATOM 800 C CA . LEU A 1 99 ? 5.564 1.374 -8.957 1.00 65.31 99 LEU A CA 1
ATOM 801 C C . LEU A 1 99 ? 4.907 2.433 -9.862 1.00 65.31 99 LEU A C 1
ATOM 803 O O . LEU A 1 99 ? 5.612 3.284 -10.404 1.00 65.31 99 LEU A O 1
ATOM 807 N N . LYS A 1 100 ? 3.571 2.457 -9.969 1.00 66.88 100 LYS A N 1
ATOM 808 C CA . LYS A 1 100 ? 2.833 3.549 -10.634 1.00 66.88 100 LYS A CA 1
ATOM 809 C C . LYS A 1 100 ? 3.017 4.884 -9.922 1.00 66.88 100 LYS A C 1
ATOM 811 O O . LYS A 1 100 ? 3.242 5.892 -10.583 1.00 66.88 100 LYS A O 1
ATOM 816 N N . LEU A 1 101 ? 2.985 4.893 -8.589 1.00 69.44 101 LEU A N 1
ATOM 817 C CA . LEU A 1 101 ? 3.256 6.100 -7.813 1.00 69.44 101 LEU A CA 1
ATOM 818 C C . LEU A 1 101 ? 4.705 6.572 -7.994 1.00 69.44 101 LEU A C 1
ATOM 820 O O . LEU A 1 101 ? 4.930 7.765 -8.156 1.00 69.44 101 LEU A O 1
ATOM 824 N N . ILE A 1 102 ? 5.679 5.657 -8.023 1.00 70.75 102 ILE A N 1
ATOM 825 C CA . ILE A 1 102 ? 7.079 5.983 -8.342 1.00 70.75 102 ILE A CA 1
ATOM 826 C C . ILE A 1 102 ? 7.172 6.632 -9.724 1.00 70.75 102 ILE A C 1
ATOM 828 O O . ILE A 1 102 ? 7.861 7.640 -9.872 1.00 70.75 102 ILE A O 1
ATOM 832 N N . ARG A 1 103 ? 6.465 6.078 -10.719 1.00 69.94 103 ARG A N 1
ATOM 833 C CA . ARG A 1 103 ? 6.396 6.646 -12.070 1.00 69.94 103 ARG A CA 1
ATOM 834 C C . ARG A 1 103 ? 5.831 8.063 -12.036 1.00 69.94 103 ARG A C 1
ATOM 836 O O . ARG A 1 103 ? 6.501 8.960 -12.514 1.00 69.94 103 ARG A O 1
ATOM 843 N N . TYR A 1 104 ? 4.668 8.268 -11.425 1.00 73.25 104 TYR A N 1
ATOM 844 C CA . TYR A 1 104 ? 4.023 9.579 -11.322 1.00 73.25 104 TYR A CA 1
ATOM 845 C C . TYR A 1 104 ? 4.907 10.619 -10.619 1.00 73.25 104 TYR A C 1
ATOM 847 O O . TYR A 1 104 ? 5.152 11.700 -11.145 1.00 73.25 104 TYR A O 1
ATOM 855 N N . LEU A 1 105 ? 5.451 10.282 -9.446 1.00 66.75 105 LEU A N 1
ATOM 856 C CA . LEU A 1 105 ? 6.271 11.212 -8.667 1.00 66.75 105 LEU A CA 1
ATOM 857 C C . LEU A 1 105 ? 7.551 11.617 -9.416 1.00 66.75 105 LEU A C 1
ATOM 859 O O . LEU A 1 105 ? 7.981 12.762 -9.334 1.00 66.75 105 LEU A O 1
ATOM 863 N N . HIS A 1 106 ? 8.155 10.695 -10.160 1.00 68.38 106 HIS A N 1
ATOM 864 C CA . HIS A 1 106 ? 9.392 10.978 -10.880 1.00 68.38 106 HIS A CA 1
ATOM 865 C C . HIS A 1 106 ? 9.163 11.574 -12.280 1.00 68.38 106 HIS A C 1
ATOM 867 O O . HIS A 1 106 ? 9.873 12.490 -12.677 1.00 68.38 106 HIS A O 1
ATOM 873 N N . GLU A 1 107 ? 8.236 11.020 -13.066 1.00 67.19 107 GLU A N 1
ATOM 874 C CA . GLU A 1 107 ? 7.999 11.405 -14.468 1.00 67.19 107 GLU A CA 1
ATOM 875 C C . GLU A 1 107 ? 7.039 12.602 -14.574 1.00 67.19 107 GLU A C 1
ATOM 877 O O . GLU A 1 107 ? 7.350 13.540 -15.302 1.00 67.19 107 GLU A O 1
ATOM 882 N N . ASP A 1 108 ? 5.940 12.622 -13.813 1.00 67.75 108 ASP A N 1
ATOM 883 C CA . ASP A 1 108 ? 4.922 13.680 -13.920 1.00 67.75 108 ASP A CA 1
ATOM 884 C C . ASP A 1 108 ? 5.199 14.855 -12.966 1.00 67.75 108 ASP A C 1
ATOM 886 O O . ASP A 1 108 ? 4.908 16.005 -13.288 1.00 67.75 108 ASP A O 1
ATOM 890 N N . MET A 1 109 ? 5.795 14.581 -11.800 1.00 68.25 109 MET A N 1
ATOM 891 C CA . MET A 1 109 ? 6.134 15.592 -10.782 1.00 68.25 109 MET A CA 1
ATOM 892 C C . MET A 1 109 ? 7.621 15.985 -10.766 1.00 68.25 109 MET A C 1
ATOM 894 O O . MET A 1 109 ? 8.008 16.883 -10.021 1.00 68.25 109 MET A O 1
ATOM 898 N N . GLY A 1 110 ? 8.464 15.326 -11.570 1.00 78.81 110 GLY A N 1
ATOM 899 C CA . GLY A 1 110 ? 9.879 15.679 -11.729 1.00 78.81 110 GLY A CA 1
ATOM 900 C C . GLY A 1 110 ? 10.760 15.461 -10.491 1.00 78.81 110 GLY A C 1
ATOM 901 O O . GLY A 1 110 ? 11.856 16.017 -10.425 1.00 78.81 110 GLY A O 1
ATOM 902 N N . LEU A 1 111 ? 10.309 14.680 -9.503 1.00 66.94 111 LEU A N 1
ATOM 903 C CA . LEU A 1 111 ? 11.080 14.406 -8.288 1.00 66.94 111 LEU A CA 1
ATOM 904 C C . LEU A 1 111 ? 12.239 13.452 -8.587 1.00 66.94 111 LEU A C 1
ATOM 906 O O . LEU A 1 111 ? 12.072 12.435 -9.263 1.00 66.94 111 LEU A O 1
ATOM 910 N N . ASP A 1 112 ? 13.413 13.720 -8.018 1.00 76.56 112 ASP A N 1
ATOM 911 C CA . ASP A 1 112 ? 14.506 12.756 -8.062 1.00 76.56 112 ASP A CA 1
ATOM 912 C C . ASP A 1 112 ? 14.193 11.517 -7.201 1.00 76.56 112 ASP A C 1
ATOM 914 O O . ASP A 1 112 ? 13.349 11.525 -6.305 1.00 76.56 112 ASP A O 1
ATOM 918 N N . LEU A 1 113 ? 14.894 10.414 -7.462 1.00 67.62 113 LEU A N 1
ATOM 919 C CA . LEU A 1 113 ? 14.615 9.137 -6.799 1.00 67.62 113 LEU A CA 1
ATOM 920 C C . LEU A 1 113 ? 14.839 9.156 -5.277 1.00 67.62 113 LEU A C 1
ATOM 922 O O . LEU A 1 113 ? 14.212 8.361 -4.583 1.00 67.62 113 LEU A O 1
ATOM 926 N N . GLY A 1 114 ? 15.708 10.027 -4.758 1.00 65.38 114 GLY A N 1
ATOM 927 C CA . GLY A 1 114 ? 15.888 10.210 -3.318 1.00 65.38 114 GLY A CA 1
ATOM 928 C C . GLY A 1 114 ? 14.671 10.882 -2.685 1.00 65.38 114 GLY A C 1
ATOM 929 O O . GLY A 1 114 ? 14.178 10.416 -1.657 1.00 65.38 114 GLY A O 1
ATOM 930 N N . ALA A 1 115 ? 14.125 11.908 -3.340 1.00 57.88 115 ALA A N 1
ATOM 931 C CA . ALA A 1 115 ? 12.873 12.536 -2.929 1.00 57.88 115 ALA A CA 1
ATOM 932 C C . ALA A 1 115 ? 11.678 11.568 -3.036 1.00 57.88 115 ALA A C 1
ATOM 934 O O . ALA A 1 115 ? 10.854 11.501 -2.123 1.00 57.88 115 ALA A O 1
ATOM 935 N N . VAL A 1 116 ? 11.612 10.748 -4.093 1.00 61.69 116 VAL A N 1
ATOM 936 C CA . VAL A 1 116 ? 10.588 9.694 -4.232 1.00 61.69 116 VAL A CA 1
ATOM 937 C C . VAL A 1 116 ? 10.682 8.674 -3.094 1.00 61.69 116 VAL A C 1
ATOM 939 O O . VAL A 1 116 ? 9.664 8.353 -2.481 1.00 61.69 116 VAL A O 1
ATOM 942 N N . ASP A 1 117 ? 11.884 8.192 -2.766 1.00 67.50 117 ASP A N 1
ATOM 943 C CA . ASP A 1 117 ? 12.085 7.267 -1.644 1.00 67.50 117 ASP A CA 1
ATOM 944 C C . ASP A 1 117 ? 11.624 7.879 -0.315 1.00 67.50 117 ASP A C 1
ATOM 946 O O . ASP A 1 117 ? 10.974 7.200 0.483 1.00 67.50 117 ASP A O 1
ATOM 950 N N . PHE A 1 118 ? 11.917 9.164 -0.089 1.00 66.44 118 PHE A N 1
ATOM 951 C CA . PHE A 1 118 ? 11.482 9.884 1.106 1.00 66.44 118 PHE A CA 1
ATOM 952 C C . PHE A 1 118 ? 9.954 9.978 1.193 1.00 66.44 118 PHE A C 1
ATOM 954 O O . PHE A 1 118 ? 9.374 9.674 2.237 1.00 66.44 118 PHE A O 1
ATOM 961 N N . VAL A 1 119 ? 9.286 10.324 0.088 1.00 67.19 119 VAL A N 1
ATOM 962 C CA . VAL A 1 119 ? 7.817 10.396 0.010 1.00 67.19 119 VAL A CA 1
ATOM 963 C C . VAL A 1 119 ? 7.181 9.032 0.283 1.00 67.19 119 VAL A C 1
ATOM 965 O O . VAL A 1 119 ? 6.229 8.936 1.062 1.00 67.19 119 VAL A O 1
ATOM 968 N N . LEU A 1 120 ? 7.710 7.959 -0.309 1.00 71.00 120 LEU A N 1
ATOM 969 C CA . LEU A 1 120 ? 7.208 6.604 -0.073 1.00 71.00 120 LEU A CA 1
ATOM 970 C C . LEU A 1 120 ? 7.417 6.158 1.372 1.00 71.00 120 LEU A C 1
ATOM 972 O O . LEU A 1 120 ? 6.515 5.575 1.975 1.00 71.00 120 LEU A O 1
ATOM 976 N N . TRP A 1 121 ? 8.585 6.453 1.939 1.00 75.69 121 TRP A N 1
ATOM 977 C CA . TRP A 1 121 ? 8.886 6.151 3.332 1.00 75.69 121 TRP A CA 1
ATOM 978 C C . TRP A 1 121 ? 7.936 6.884 4.283 1.00 75.69 121 TRP A C 1
ATOM 980 O O . TRP A 1 121 ? 7.363 6.270 5.184 1.00 75.69 121 TRP A O 1
ATOM 990 N N . TYR A 1 122 ? 7.707 8.177 4.048 1.00 64.88 122 TYR A N 1
ATOM 991 C CA . TYR A 1 122 ? 6.798 8.973 4.864 1.00 64.88 122 TYR A CA 1
ATOM 992 C C . TYR A 1 122 ? 5.352 8.480 4.743 1.00 64.88 122 TYR A C 1
ATOM 994 O O . TYR A 1 122 ? 4.653 8.364 5.748 1.00 64.88 122 TYR A O 1
ATOM 1002 N N . ARG A 1 123 ? 4.917 8.090 3.538 1.00 74.25 123 ARG A N 1
ATOM 1003 C CA . ARG A 1 123 ? 3.598 7.483 3.307 1.00 74.25 123 ARG A CA 1
ATOM 1004 C C . ARG A 1 123 ? 3.399 6.207 4.129 1.00 74.25 123 ARG A C 1
ATOM 1006 O O . ARG A 1 123 ? 2.349 6.047 4.747 1.00 74.25 123 ARG A O 1
ATOM 1013 N N . GLU A 1 124 ? 4.383 5.311 4.158 1.00 71.94 124 GLU A N 1
ATOM 1014 C CA . GLU A 1 124 ? 4.304 4.083 4.964 1.00 71.94 124 GLU A CA 1
ATOM 1015 C C . GLU A 1 124 ? 4.327 4.378 6.469 1.00 71.94 124 GLU A C 1
ATOM 1017 O O . GLU A 1 124 ? 3.561 3.787 7.233 1.00 71.94 124 GLU A O 1
ATOM 1022 N N . ARG A 1 125 ? 5.124 5.360 6.900 1.00 72.62 125 ARG A N 1
ATOM 1023 C CA . ARG A 1 125 ? 5.141 5.819 8.294 1.00 72.62 125 ARG A CA 1
ATOM 1024 C C . ARG A 1 125 ? 3.790 6.400 8.725 1.00 72.62 125 ARG A C 1
ATOM 1026 O O . ARG A 1 125 ? 3.306 6.059 9.801 1.00 72.62 125 ARG A O 1
ATOM 1033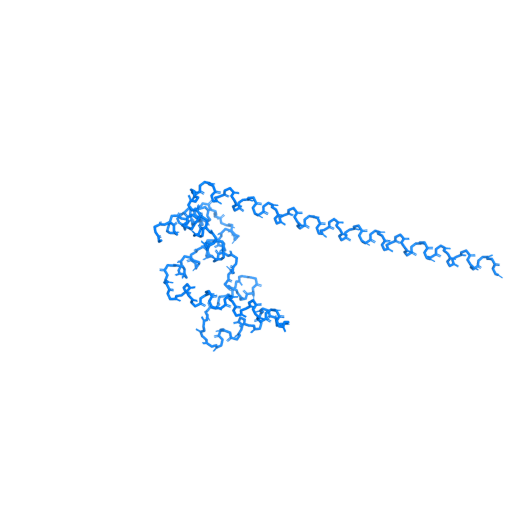 N N . LEU A 1 126 ? 3.145 7.205 7.880 1.00 68.25 126 LEU A N 1
ATOM 1034 C CA . LEU A 1 126 ? 1.800 7.730 8.138 1.00 68.25 126 LEU A CA 1
ATOM 1035 C C . LEU A 1 126 ? 0.753 6.615 8.228 1.00 68.25 126 LEU A C 1
ATOM 1037 O O . LEU A 1 126 ? -0.090 6.648 9.122 1.00 68.25 126 LEU A O 1
ATOM 1041 N N . LYS A 1 127 ? 0.814 5.604 7.349 1.00 73.06 127 LYS A N 1
ATOM 1042 C CA . LYS A 1 127 ? -0.073 4.430 7.438 1.00 73.06 127 LYS A CA 1
ATOM 1043 C C . LYS A 1 127 ? 0.095 3.700 8.770 1.00 73.06 127 LYS A C 1
ATOM 1045 O O . LYS A 1 127 ? -0.899 3.314 9.378 1.00 73.06 127 LY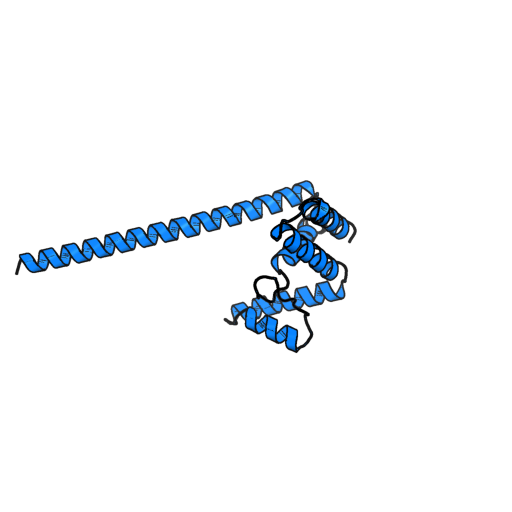S A O 1
ATOM 1050 N N . MET A 1 128 ? 1.335 3.514 9.224 1.00 71.06 128 MET A N 1
ATOM 1051 C CA . MET A 1 128 ? 1.620 2.871 10.508 1.00 71.06 128 MET A CA 1
ATOM 1052 C C . MET A 1 128 ? 1.062 3.684 11.679 1.00 71.06 128 MET A C 1
ATOM 1054 O O . MET A 1 128 ? 0.364 3.125 12.520 1.00 71.06 128 MET A O 1
ATOM 1058 N N . MET A 1 129 ? 1.301 4.997 11.694 1.00 82.31 129 MET A N 1
ATOM 1059 C CA . MET A 1 129 ? 0.762 5.884 12.729 1.00 82.31 129 MET A CA 1
ATOM 1060 C C . MET A 1 129 ? -0.768 5.873 12.740 1.00 82.31 129 MET A C 1
ATOM 1062 O O . MET A 1 129 ? -1.369 5.779 13.804 1.00 82.31 129 MET A O 1
ATOM 1066 N N . LYS A 1 130 ? -1.407 5.885 11.565 1.00 78.12 130 LYS A N 1
ATOM 1067 C CA . LYS A 1 130 ? -2.865 5.781 11.459 1.00 78.12 130 LYS A CA 1
ATOM 1068 C C . LYS A 1 130 ? -3.389 4.484 12.078 1.00 78.12 130 LYS A C 1
ATOM 1070 O O . LYS A 1 130 ? -4.316 4.533 12.872 1.00 78.12 130 LYS A O 1
ATOM 1075 N N . ARG A 1 131 ? -2.753 3.340 11.795 1.00 82.75 131 ARG A N 1
ATOM 1076 C CA . ARG A 1 131 ? -3.128 2.054 12.411 1.00 82.75 131 ARG A CA 1
ATOM 1077 C C . ARG A 1 131 ? -3.015 2.086 13.936 1.00 82.75 131 ARG A C 1
ATOM 1079 O O . ARG A 1 131 ? -3.872 1.521 14.606 1.00 82.75 131 ARG A O 1
ATOM 1086 N N . GLN A 1 132 ? -1.980 2.738 14.471 1.00 91.44 132 GLN A N 1
ATOM 1087 C CA . GLN A 1 132 ? -1.813 2.905 15.918 1.00 91.44 132 GLN A CA 1
ATOM 1088 C C . GLN A 1 132 ? -2.919 3.775 16.517 1.00 91.44 132 GLN A C 1
ATOM 1090 O O . GLN A 1 132 ? -3.461 3.420 17.558 1.00 91.44 132 GLN A O 1
ATOM 1095 N N . ILE A 1 133 ? -3.289 4.870 15.849 1.00 91.19 133 ILE A N 1
ATOM 1096 C CA . ILE A 1 133 ? -4.409 5.720 16.268 1.00 91.19 133 ILE A CA 1
ATOM 1097 C C . ILE A 1 133 ? -5.712 4.915 16.254 1.00 91.19 133 ILE A C 1
ATOM 1099 O O . ILE A 1 133 ? -6.391 4.858 17.273 1.00 91.19 133 ILE A O 1
ATOM 1103 N N . ASP A 1 134 ? -6.012 4.207 15.162 1.00 86.88 134 ASP A N 1
ATOM 1104 C CA . ASP A 1 134 ? -7.225 3.386 15.044 1.00 86.88 134 ASP A CA 1
ATOM 1105 C C . ASP A 1 134 ? -7.303 2.308 16.145 1.00 86.88 134 ASP A C 1
ATOM 1107 O O . ASP A 1 134 ? -8.387 1.936 16.600 1.00 86.88 134 ASP A O 1
ATOM 1111 N N . GLU A 1 135 ? -6.155 1.763 16.560 1.00 93.69 135 GLU A N 1
ATOM 1112 C CA . GLU A 1 135 ? -6.061 0.808 17.665 1.00 93.69 135 GLU A CA 1
ATOM 1113 C C . GLU A 1 135 ? -6.269 1.479 19.026 1.00 93.69 135 GLU A C 1
ATOM 1115 O O . GLU A 1 135 ? -7.026 0.965 19.850 1.00 93.69 135 GLU A O 1
ATOM 1120 N N . MET A 1 136 ? -5.649 2.637 19.257 1.00 95.50 136 MET A N 1
ATOM 1121 C CA . MET A 1 136 ? -5.853 3.422 20.474 1.00 95.50 136 MET A CA 1
ATOM 1122 C C . MET A 1 136 ? -7.316 3.833 20.636 1.00 95.50 136 MET A C 1
ATOM 1124 O O . MET A 1 136 ? -7.878 3.678 21.716 1.00 95.50 136 MET A O 1
ATOM 1128 N N . GLU A 1 137 ? -7.960 4.284 19.563 1.00 95.81 137 GLU A N 1
ATOM 1129 C CA . GLU A 1 137 ? -9.380 4.624 19.578 1.00 95.81 137 GLU A CA 1
ATOM 1130 C C . GLU A 1 137 ? -10.267 3.415 19.885 1.00 95.81 137 GLU A C 1
ATOM 1132 O O . GLU A 1 137 ? -11.262 3.540 20.596 1.00 95.81 137 GLU A O 1
ATOM 1137 N N . ARG A 1 138 ? -9.924 2.230 19.359 1.00 95.62 138 ARG A N 1
ATOM 1138 C CA . ARG A 1 138 ? -10.639 0.988 19.690 1.00 95.62 138 ARG A CA 1
ATOM 1139 C C . ARG A 1 138 ? -10.537 0.667 21.178 1.00 95.62 138 ARG A C 1
ATOM 1141 O O . ARG A 1 138 ? -11.557 0.349 21.779 1.00 95.62 138 ARG A O 1
ATOM 1148 N N . ARG A 1 139 ? -9.346 0.802 21.769 1.00 96.88 139 ARG A N 1
ATOM 1149 C CA . ARG A 1 139 ? -9.141 0.599 23.213 1.00 96.88 139 ARG A CA 1
ATOM 1150 C C . ARG A 1 139 ? -9.934 1.608 24.037 1.00 96.88 139 ARG A C 1
ATOM 1152 O O . ARG A 1 139 ? -10.619 1.210 24.967 1.00 96.88 139 ARG A O 1
ATOM 1159 N N . LEU A 1 140 ? -9.899 2.885 23.654 1.00 96.25 140 LEU A N 1
ATOM 1160 C CA . LEU A 1 140 ? -10.643 3.934 24.350 1.00 96.25 140 LEU A CA 1
ATOM 1161 C C . LEU A 1 140 ? -12.153 3.653 24.345 1.00 96.25 140 LEU A C 1
ATOM 1163 O O . LEU A 1 140 ? -12.779 3.694 25.398 1.00 96.25 140 LEU A O 1
ATOM 1167 N N . ARG A 1 141 ? -12.717 3.297 23.181 1.00 97.00 141 ARG A N 1
ATOM 1168 C CA . ARG A 1 141 ? -14.137 2.924 23.055 1.00 97.00 141 ARG A CA 1
ATOM 1169 C C . ARG A 1 141 ? -14.499 1.716 23.917 1.00 97.00 141 ARG A C 1
ATOM 1171 O O . ARG A 1 141 ? -15.579 1.687 24.494 1.00 97.00 141 ARG A O 1
ATOM 1178 N N . GLN A 1 142 ? -13.612 0.728 24.004 1.00 95.62 142 GLN A N 1
ATOM 1179 C CA . GLN A 1 142 ? -13.835 -0.447 24.840 1.00 95.62 142 GLN A CA 1
ATOM 1180 C C . GLN A 1 142 ? -13.870 -0.078 26.330 1.00 95.62 142 GLN A C 1
ATOM 1182 O O . GLN A 1 142 ? -14.814 -0.445 27.022 1.00 95.62 142 GLN A O 1
ATOM 1187 N N . THR A 1 143 ? -12.899 0.703 26.806 1.00 96.31 143 THR A N 1
ATOM 1188 C CA . THR A 1 143 ? -12.862 1.171 28.200 1.00 96.31 143 THR A CA 1
ATOM 1189 C C . THR A 1 143 ? -14.077 2.036 28.544 1.00 96.31 143 THR A C 1
ATOM 1191 O O . THR A 1 143 ? -14.646 1.911 29.625 1.00 96.31 143 THR A O 1
ATOM 1194 N N . GLU A 1 144 ? -14.532 2.881 27.616 1.00 97.12 144 GLU A N 1
ATOM 1195 C CA . GLU A 1 144 ? -15.759 3.662 27.799 1.00 97.12 144 GLU A CA 1
ATOM 1196 C C . GLU A 1 144 ? -16.994 2.760 27.960 1.00 97.12 144 GLU A C 1
ATOM 1198 O O . GLU A 1 144 ? -17.805 2.987 28.857 1.00 97.12 144 GLU A O 1
ATOM 1203 N N . GLN A 1 145 ? -17.120 1.709 27.144 1.00 95.69 145 GLN A N 1
ATOM 1204 C CA . GLN A 1 145 ? -18.212 0.736 27.259 1.00 95.69 145 GLN A CA 1
ATOM 1205 C C . GLN A 1 145 ? -18.161 -0.054 28.573 1.00 95.69 145 GLN A C 1
ATOM 1207 O O . GLN A 1 145 ? -19.206 -0.283 29.181 1.00 95.69 145 GLN A O 1
ATOM 1212 N N . GLU A 1 146 ? -16.968 -0.445 29.025 1.00 96.31 146 GLU A N 1
ATOM 1213 C CA . GLU A 1 146 ? -16.763 -1.128 30.309 1.00 96.31 146 GLU A CA 1
ATOM 1214 C C . GLU A 1 146 ? -17.229 -0.242 31.475 1.00 96.31 146 GLU A C 1
ATOM 1216 O O . GLU A 1 146 ? -18.067 -0.666 32.273 1.00 96.31 146 GLU A O 1
ATOM 1221 N N . HIS A 1 147 ? -16.802 1.023 31.514 1.00 96.94 147 HIS A N 1
ATOM 1222 C CA . HIS A 1 147 ? -17.248 1.969 32.540 1.00 96.94 147 HIS A CA 1
ATOM 1223 C C . HIS A 1 147 ? -18.749 2.271 32.464 1.00 96.94 147 HIS A C 1
ATOM 1225 O O . HIS A 1 147 ? -19.416 2.347 33.496 1.00 96.94 147 HIS A O 1
ATOM 1231 N N . GLN A 1 148 ? -19.321 2.412 31.264 1.00 96.00 148 GLN A N 1
ATOM 1232 C CA . GLN A 1 148 ? -20.769 2.582 31.110 1.00 96.00 148 GLN A CA 1
ATOM 1233 C C . GLN A 1 148 ? -21.539 1.371 31.657 1.00 96.00 148 GLN A C 1
ATOM 1235 O O . GLN A 1 148 ? -22.552 1.544 32.339 1.00 96.00 148 GLN A O 1
ATOM 1240 N N . ALA A 1 149 ? -21.056 0.150 31.411 1.00 95.69 149 ALA A N 1
ATOM 1241 C CA . ALA A 1 149 ? -21.666 -1.066 31.937 1.00 95.69 149 ALA A CA 1
ATOM 1242 C C . ALA A 1 149 ? -21.587 -1.136 33.473 1.00 95.69 149 ALA A C 1
ATOM 1244 O O . ALA A 1 149 ? -22.582 -1.480 34.116 1.00 95.69 149 ALA A O 1
ATOM 1245 N N . GLU A 1 150 ? -20.449 -0.759 34.062 1.00 96.50 150 GLU A N 1
ATOM 1246 C CA . GLU A 1 150 ? -20.268 -0.676 35.518 1.00 96.50 150 GLU A CA 1
ATOM 1247 C C . GLU A 1 150 ? -21.228 0.330 36.158 1.00 96.50 150 GLU A C 1
ATOM 1249 O O . GLU A 1 150 ? -21.909 0.002 37.132 1.00 96.50 150 GLU A O 1
ATOM 1254 N N . VAL A 1 151 ? -21.347 1.533 35.586 1.00 97.00 151 VAL A N 1
ATOM 1255 C CA . VAL A 1 151 ? -22.277 2.564 36.072 1.00 97.00 151 VAL A CA 1
ATOM 1256 C C . VAL A 1 151 ? -23.715 2.048 36.039 1.00 97.00 151 VAL A C 1
ATOM 1258 O O . VAL A 1 151 ? -24.429 2.149 37.037 1.00 97.00 151 VAL A O 1
ATOM 1261 N N . VAL A 1 152 ? -24.138 1.430 34.932 1.00 96.75 152 VAL A N 1
ATOM 1262 C CA . VAL A 1 152 ? -25.485 0.849 34.813 1.00 96.75 152 VAL A CA 1
ATOM 1263 C C . VAL A 1 152 ? -25.712 -0.261 35.845 1.00 96.75 152 VAL A C 1
ATOM 1265 O O . VAL A 1 152 ? -26.792 -0.333 36.438 1.00 96.75 152 VAL A O 1
ATOM 1268 N N . ALA A 1 153 ? -24.718 -1.118 36.090 1.00 95.25 153 ALA A N 1
ATOM 1269 C CA . ALA A 1 153 ? -24.805 -2.174 37.095 1.00 95.25 153 ALA A CA 1
ATOM 1270 C C . ALA A 1 153 ? -24.945 -1.605 38.517 1.00 95.25 153 ALA A C 1
ATOM 1272 O O . ALA A 1 153 ? -25.809 -2.050 39.276 1.00 95.25 153 ALA A O 1
ATOM 1273 N N . LEU A 1 154 ? -24.159 -0.580 38.861 1.00 95.56 154 LEU A N 1
ATOM 1274 C CA . LEU A 1 154 ? -24.244 0.111 40.149 1.00 95.56 154 LEU A CA 1
ATOM 1275 C C . LEU A 1 154 ? -25.608 0.779 40.347 1.00 95.56 154 LEU A C 1
ATOM 1277 O O . LEU A 1 154 ? -26.216 0.610 41.404 1.00 95.56 154 LEU A O 1
ATOM 1281 N N . CYS A 1 155 ? -26.136 1.466 39.328 1.00 94.12 155 CYS A N 1
ATOM 1282 C CA . CYS A 1 155 ? -27.472 2.062 39.385 1.00 94.12 155 CYS A CA 1
ATOM 1283 C C . CYS A 1 155 ? -28.559 1.015 39.677 1.00 94.12 155 CYS A C 1
ATOM 1285 O O . CYS A 1 155 ? -29.421 1.254 40.521 1.00 94.12 155 CYS A O 1
ATOM 1287 N N . ARG A 1 156 ? -28.500 -0.164 39.038 1.00 93.62 156 ARG A N 1
ATOM 1288 C CA . ARG A 1 156 ? -29.445 -1.263 39.316 1.00 93.62 156 ARG A CA 1
ATOM 1289 C C . ARG A 1 156 ? -29.321 -1.785 40.747 1.00 93.62 156 ARG A C 1
ATOM 1291 O O . 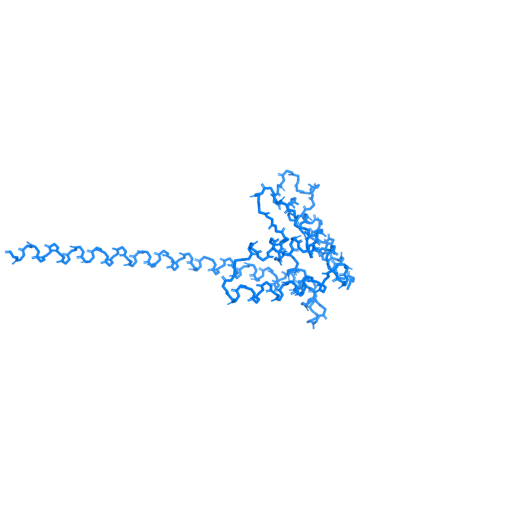ARG A 1 156 ? -30.337 -2.036 41.387 1.00 93.62 156 ARG A O 1
ATOM 1298 N N . HIS A 1 157 ? -28.099 -1.939 41.256 1.00 93.31 157 HIS A N 1
ATOM 1299 C CA . HIS A 1 157 ? -27.879 -2.392 42.631 1.00 93.31 157 HIS A CA 1
ATOM 1300 C C . HIS A 1 157 ? -28.409 -1.406 43.675 1.00 93.31 157 HIS A C 1
ATOM 1302 O O . HIS A 1 157 ? -28.946 -1.840 44.692 1.00 93.31 157 HIS A O 1
ATOM 1308 N N . LEU A 1 158 ? -28.285 -0.099 43.431 1.00 92.00 158 LEU A N 1
ATOM 1309 C CA . LEU A 1 158 ? -28.846 0.928 44.311 1.00 92.00 158 LEU A CA 1
ATOM 1310 C C . LEU A 1 158 ? -30.379 0.878 44.319 1.00 92.00 158 LEU A C 1
ATOM 1312 O O . LEU A 1 158 ? -30.972 0.817 45.391 1.00 92.00 158 LEU A O 1
ATOM 1316 N N . GLN A 1 159 ? -31.009 0.771 43.145 1.00 90.25 159 GLN A N 1
ATOM 1317 C CA . GLN A 1 159 ? -32.468 0.641 43.029 1.00 90.25 159 GLN A CA 1
ATOM 1318 C C . GLN A 1 159 ? -33.026 -0.585 43.769 1.00 90.25 159 GLN A C 1
ATOM 1320 O O . GLN A 1 159 ? -34.111 -0.519 44.332 1.00 90.25 159 GLN A O 1
ATOM 1325 N N . GLN A 1 160 ? -32.287 -1.699 43.796 1.00 87.25 160 GLN A N 1
ATOM 1326 C CA . GLN A 1 160 ? -32.680 -2.917 44.520 1.00 87.25 160 GLN A CA 1
ATOM 1327 C C . GLN A 1 160 ? -32.519 -2.824 46.044 1.00 87.25 160 GLN A C 1
ATOM 1329 O O . GLN A 1 160 ? -33.042 -3.678 46.750 1.00 87.25 160 GLN A O 1
ATOM 1334 N N . ARG A 1 161 ? -31.757 -1.850 46.560 1.00 79.81 161 ARG A N 1
ATOM 1335 C CA . ARG A 1 161 ? -31.566 -1.636 48.005 1.00 79.81 161 ARG A CA 1
ATOM 1336 C C . ARG A 1 161 ? -32.542 -0.623 48.602 1.00 79.81 161 ARG A C 1
ATOM 1338 O O . ARG A 1 161 ? -32.695 -0.598 49.818 1.00 79.81 161 ARG A O 1
ATOM 1345 N N . GLU A 1 162 ? -33.134 0.225 47.767 1.00 74.75 162 GLU A N 1
ATOM 1346 C CA . GLU A 1 162 ? -34.074 1.279 48.172 1.00 74.75 162 GLU A CA 1
ATOM 1347 C C . GLU A 1 162 ? -35.552 0.849 48.107 1.00 74.75 162 GLU A C 1
ATOM 1349 O O . GLU A 1 162 ? -36.412 1.594 48.576 1.00 74.75 162 GLU A O 1
ATOM 1354 N N . GLY A 1 163 ? -35.852 -0.329 47.546 1.00 56.72 163 GLY A N 1
ATOM 1355 C CA . GLY A 1 163 ? -37.188 -0.947 47.522 1.00 56.72 163 GLY A CA 1
ATOM 1356 C C . GLY A 1 163 ? -37.290 -2.140 48.458 1.00 56.72 163 GLY A C 1
ATOM 1357 O O . GLY A 1 163 ? -38.401 -2.351 48.991 1.00 56.72 163 GLY A O 1
#

pLDDT: mean 70.91, std 14.96, range [32.31, 97.12]